Protein AF-A0A532AHA3-F1 (afdb_monomer_lite)

Structure (mmCIF, N/CA/C/O backbone):
data_AF-A0A532AHA3-F1
#
_entry.id   AF-A0A532AHA3-F1
#
loop_
_atom_site.group_PDB
_atom_site.id
_atom_site.type_symbol
_atom_site.label_atom_id
_atom_site.label_alt_id
_atom_site.label_comp_id
_atom_site.label_asym_id
_atom_site.label_entity_id
_atom_site.label_seq_id
_atom_site.pdbx_PDB_ins_code
_atom_site.Cartn_x
_atom_site.Cartn_y
_atom_site.Cartn_z
_atom_site.occupancy
_atom_site.B_iso_or_equiv
_atom_site.auth_seq_id
_atom_site.auth_comp_id
_atom_site.auth_asym_id
_atom_site.auth_atom_id
_atom_site.pdbx_PDB_model_num
ATOM 1 N N . THR A 1 1 ? -6.187 -13.599 -16.514 1.00 72.44 1 THR A N 1
ATOM 2 C CA . THR A 1 1 ? -5.676 -13.311 -15.157 1.00 72.44 1 THR A CA 1
ATOM 3 C C . THR A 1 1 ? -4.454 -14.171 -14.923 1.00 72.44 1 THR A C 1
ATOM 5 O O . THR A 1 1 ? -4.433 -15.295 -15.408 1.00 72.44 1 THR A O 1
ATOM 8 N N . ILE A 1 2 ? -3.417 -13.633 -14.281 1.00 82.25 2 ILE A N 1
ATOM 9 C CA . ILE A 1 2 ? -2.172 -14.357 -13.981 1.00 82.25 2 ILE A CA 1
ATOM 10 C C . ILE A 1 2 ? -2.056 -14.431 -12.459 1.00 82.25 2 ILE A C 1
ATOM 12 O O . ILE A 1 2 ? -2.262 -13.422 -11.787 1.00 82.25 2 ILE A O 1
ATOM 16 N N . PHE A 1 3 ? -1.776 -15.620 -11.934 1.00 90.50 3 PHE A N 1
ATOM 17 C CA . PHE A 1 3 ? -1.429 -15.806 -10.529 1.00 90.50 3 PHE A CA 1
ATOM 18 C C . PHE A 1 3 ? 0.027 -15.382 -10.314 1.00 90.50 3 PHE A C 1
ATOM 20 O O . PHE A 1 3 ? 0.890 -15.768 -11.099 1.00 90.50 3 PHE A O 1
ATOM 27 N N . VAL A 1 4 ? 0.278 -14.577 -9.283 1.00 92.00 4 VAL A N 1
ATOM 28 C CA . VAL A 1 4 ? 1.615 -14.053 -8.968 1.00 92.00 4 VAL A CA 1
ATOM 29 C C . VAL A 1 4 ? 2.209 -14.790 -7.776 1.00 92.00 4 VAL A C 1
ATOM 31 O O . VAL A 1 4 ? 3.280 -15.372 -7.896 1.00 92.00 4 VAL A O 1
ATOM 34 N N . ASP A 1 5 ? 1.514 -14.765 -6.642 1.00 93.69 5 ASP A N 1
ATOM 35 C CA . ASP A 1 5 ? 1.939 -15.416 -5.408 1.00 93.69 5 ASP A CA 1
ATOM 36 C C . ASP A 1 5 ? 0.742 -15.554 -4.457 1.00 93.69 5 ASP A C 1
ATOM 38 O O . ASP A 1 5 ? -0.296 -14.908 -4.651 1.00 93.69 5 ASP A O 1
ATOM 42 N N . GLU A 1 6 ? 0.894 -16.381 -3.428 1.00 94.69 6 GLU A N 1
ATOM 43 C CA . GLU A 1 6 ? -0.033 -16.418 -2.301 1.00 94.69 6 GLU A CA 1
ATOM 44 C C . GLU A 1 6 ? 0.170 -15.178 -1.415 1.00 94.69 6 GLU A C 1
ATOM 46 O O . GLU A 1 6 ? 1.276 -14.645 -1.276 1.00 94.69 6 GLU A O 1
ATOM 51 N N . VAL A 1 7 ? -0.916 -14.704 -0.806 1.00 96.00 7 VAL A N 1
ATOM 52 C CA . VAL A 1 7 ? -0.857 -13.660 0.225 1.00 96.00 7 VAL A CA 1
ATOM 53 C C . VAL A 1 7 ? -0.055 -14.158 1.428 1.00 96.00 7 VAL A C 1
ATOM 55 O O . VAL A 1 7 ? 0.045 -15.364 1.657 1.00 96.00 7 VAL A O 1
ATOM 58 N N . LYS A 1 8 ? 0.497 -13.256 2.249 1.00 96.06 8 LYS A N 1
ATOM 59 C CA . LYS A 1 8 ? 1.373 -13.664 3.375 1.00 96.06 8 LYS A CA 1
ATOM 60 C C . LYS A 1 8 ? 0.744 -14.718 4.289 1.00 96.06 8 LYS A C 1
ATOM 62 O O . LYS A 1 8 ? 1.446 -15.576 4.820 1.00 96.06 8 LYS A O 1
ATOM 67 N N . ASN A 1 9 ? -0.552 -14.575 4.543 1.00 95.00 9 ASN A N 1
ATOM 68 C CA . ASN A 1 9 ? -1.318 -15.460 5.400 1.00 95.00 9 ASN A CA 1
ATOM 69 C C . ASN A 1 9 ? -2.704 -15.662 4.789 1.00 95.00 9 ASN A C 1
ATOM 71 O O . ASN A 1 9 ? -3.574 -14.813 4.958 1.00 95.00 9 ASN A O 1
ATOM 75 N N . ALA A 1 10 ? -2.912 -16.793 4.118 1.00 94.50 10 ALA A N 1
ATOM 76 C CA . ALA A 1 10 ? -4.191 -17.128 3.496 1.00 94.50 10 ALA A CA 1
ATOM 77 C C . ALA A 1 10 ? -5.346 -17.355 4.485 1.00 94.50 10 ALA A C 1
ATOM 79 O O . ALA A 1 10 ? -6.498 -17.415 4.064 1.00 94.50 10 ALA A O 1
ATOM 80 N N . ALA A 1 11 ? -5.071 -17.457 5.790 1.00 96.81 11 ALA A N 1
ATOM 81 C CA . ALA A 1 11 ? -6.115 -17.489 6.812 1.00 96.81 11 ALA A CA 1
ATOM 82 C C . ALA A 1 11 ? -6.667 -16.093 7.155 1.00 96.81 11 ALA A C 1
ATOM 84 O O . ALA A 1 11 ? -7.612 -16.006 7.937 1.00 96.81 11 ALA A O 1
ATOM 85 N N . LYS A 1 12 ? -6.074 -15.020 6.612 1.00 95.94 12 LYS A N 1
ATOM 86 C CA . LYS A 1 12 ? -6.498 -13.634 6.827 1.00 95.94 12 LYS A CA 1
ATOM 87 C C . LYS A 1 12 ? -6.885 -12.964 5.520 1.00 95.94 12 LYS A C 1
ATOM 89 O O . LYS A 1 12 ? -6.317 -13.227 4.461 1.00 95.94 12 LYS A O 1
ATOM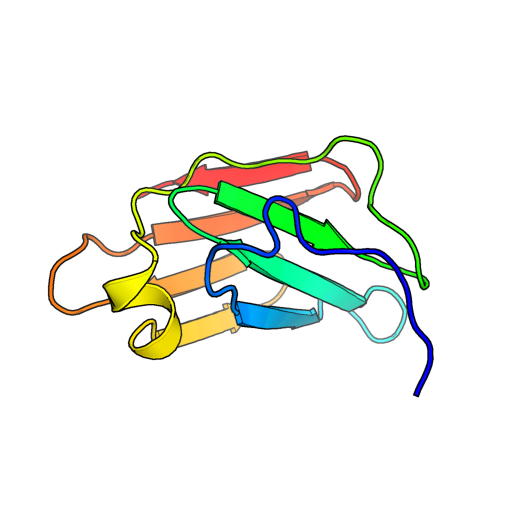 94 N N . THR A 1 13 ? -7.829 -12.046 5.626 1.00 96.44 13 THR A N 1
ATOM 95 C CA . THR A 1 13 ? -8.264 -11.201 4.523 1.00 96.44 13 THR A CA 1
ATOM 96 C C . THR A 1 13 ? -7.188 -10.168 4.198 1.00 96.44 13 THR A C 1
ATOM 98 O O . THR A 1 13 ? -6.582 -9.565 5.086 1.00 96.44 13 THR A O 1
ATOM 101 N N . THR A 1 14 ? -6.953 -9.946 2.909 1.00 97.44 14 THR A N 1
ATOM 102 C CA . THR A 1 14 ? -6.043 -8.915 2.404 1.00 97.44 14 THR A CA 1
ATOM 103 C C . THR A 1 14 ? -6.720 -8.109 1.302 1.00 97.44 14 THR A C 1
ATOM 105 O O . THR A 1 14 ? -7.692 -8.550 0.680 1.00 97.44 14 THR A O 1
ATOM 108 N N . ARG A 1 15 ? -6.215 -6.901 1.057 1.00 97.88 15 ARG A N 1
ATOM 109 C CA . ARG A 1 15 ? -6.715 -5.987 0.032 1.00 97.88 15 ARG A CA 1
ATOM 110 C C . ARG A 1 15 ? -5.584 -5.585 -0.906 1.00 97.88 15 ARG A C 1
ATOM 112 O O . ARG A 1 15 ? -4.595 -4.998 -0.483 1.00 97.88 15 ARG A O 1
ATOM 119 N N . GLY A 1 16 ? -5.756 -5.862 -2.195 1.00 97.19 16 GLY A N 1
ATOM 120 C CA . GLY A 1 16 ? -4.885 -5.335 -3.245 1.00 97.19 16 GLY A CA 1
ATOM 121 C C . GLY A 1 16 ? -5.248 -3.889 -3.588 1.00 97.19 16 GLY A C 1
ATOM 122 O O . GLY A 1 16 ? -6.408 -3.608 -3.895 1.00 97.19 16 GLY A O 1
ATOM 123 N N . ILE A 1 17 ? -4.274 -2.980 -3.560 1.00 98.00 17 ILE A N 1
ATOM 124 C CA . ILE A 1 17 ? -4.436 -1.563 -3.914 1.00 98.00 17 ILE A CA 1
ATOM 125 C C . ILE A 1 17 ? -3.421 -1.194 -5.009 1.00 98.00 17 ILE A C 1
ATOM 127 O O . ILE A 1 17 ? -2.227 -1.439 -4.833 1.00 98.00 17 ILE A O 1
ATOM 131 N N . PRO A 1 18 ? -3.844 -0.622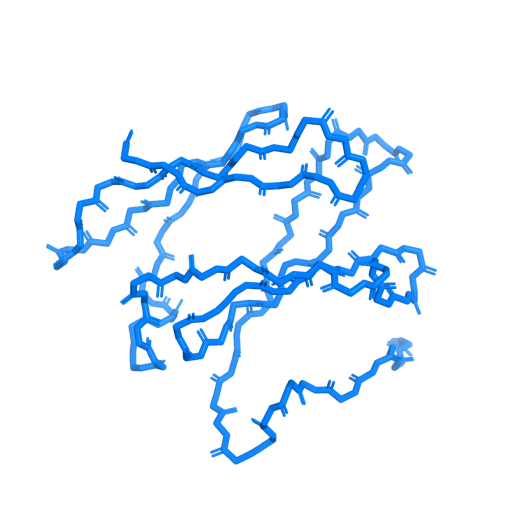 -6.152 1.00 97.69 18 PRO A N 1
ATOM 132 C CA . PRO A 1 18 ? -2.912 -0.216 -7.196 1.00 97.69 18 PRO A CA 1
ATOM 133 C C . PRO A 1 18 ? -2.129 1.037 -6.789 1.00 97.69 18 PRO A C 1
ATOM 135 O O . PRO A 1 18 ? -2.686 1.969 -6.216 1.00 97.69 18 PRO A O 1
ATOM 138 N N . PHE A 1 19 ? -0.854 1.085 -7.167 1.00 98.19 19 PHE A N 1
ATOM 139 C CA . PHE A 1 19 ? -0.016 2.278 -7.094 1.00 98.19 19 PHE A CA 1
ATOM 140 C C . PHE A 1 19 ? 0.666 2.481 -8.448 1.00 98.19 19 PHE A C 1
ATOM 142 O O . PHE A 1 19 ? 1.492 1.667 -8.869 1.00 98.19 19 PHE A O 1
ATOM 149 N N . ILE A 1 20 ? 0.310 3.550 -9.157 1.00 97.06 20 ILE A N 1
ATOM 150 C CA . ILE A 1 20 ? 0.745 3.797 -10.537 1.00 97.06 20 ILE A CA 1
ATOM 151 C C . ILE A 1 20 ? 1.683 4.997 -10.561 1.00 97.06 20 ILE A C 1
ATOM 153 O O . ILE A 1 20 ? 1.236 6.140 -10.566 1.00 97.06 20 ILE A O 1
ATOM 157 N N . PHE A 1 21 ? 2.990 4.750 -10.576 1.00 94.31 21 PHE A N 1
ATOM 158 C CA . PHE A 1 21 ? 3.976 5.830 -10.645 1.00 94.31 21 PHE A CA 1
ATOM 159 C C . PHE A 1 21 ? 4.094 6.409 -12.062 1.00 94.31 21 PHE A C 1
ATOM 161 O O . PHE A 1 21 ? 4.209 7.619 -12.228 1.00 94.31 21 PHE A O 1
ATOM 168 N N . SER A 1 22 ? 4.065 5.544 -13.083 1.00 94.00 22 SER A N 1
ATOM 169 C CA . SER A 1 22 ? 4.064 5.919 -14.504 1.00 94.00 22 SER A CA 1
ATOM 170 C C . SER A 1 22 ? 3.418 4.823 -15.364 1.00 94.00 22 SER A C 1
ATOM 172 O O . SER A 1 22 ? 3.009 3.783 -14.843 1.00 94.00 22 SER A O 1
ATOM 174 N N . SER A 1 23 ? 3.362 5.022 -16.686 1.00 92.06 23 SER A N 1
ATOM 175 C CA . SER A 1 23 ? 2.921 4.002 -17.653 1.00 92.06 23 SER A CA 1
ATOM 176 C C . SER A 1 23 ? 3.792 2.738 -17.659 1.00 92.06 23 SER A C 1
ATOM 178 O O . SER A 1 23 ? 3.314 1.666 -18.021 1.00 92.06 23 SER A O 1
ATOM 180 N N . GLU A 1 24 ? 5.052 2.841 -17.240 1.00 93.56 24 GLU A N 1
ATOM 181 C CA . GLU A 1 24 ? 6.035 1.750 -17.219 1.00 93.56 24 GLU A CA 1
ATOM 182 C C . GLU A 1 24 ? 6.210 1.144 -15.820 1.00 93.56 24 GLU A C 1
ATOM 184 O O . GLU A 1 24 ? 6.693 0.017 -15.674 1.00 93.56 24 GLU A O 1
ATOM 189 N N . GLN A 1 25 ? 5.862 1.900 -14.776 1.00 94.81 25 GLN A N 1
ATOM 190 C CA . GLN A 1 25 ? 6.053 1.514 -13.382 1.00 94.81 25 GLN A CA 1
ATOM 191 C C . GLN A 1 25 ? 4.722 1.532 -12.631 1.00 94.81 25 GLN A C 1
ATOM 193 O O . GLN A 1 25 ? 4.309 2.548 -12.067 1.00 94.81 25 GLN A O 1
ATOM 198 N N . ALA A 1 26 ? 4.095 0.360 -12.584 1.00 96.44 26 ALA A N 1
ATOM 199 C CA . ALA A 1 26 ? 2.867 0.091 -11.854 1.00 96.44 26 ALA A CA 1
ATOM 200 C C . ALA A 1 26 ? 3.094 -1.019 -10.823 1.00 96.44 26 ALA A C 1
ATOM 202 O O . ALA A 1 26 ? 3.790 -2.002 -11.090 1.00 96.44 26 ALA A O 1
ATOM 203 N N . TYR A 1 27 ? 2.484 -0.854 -9.655 1.00 97.69 27 TYR A N 1
ATOM 204 C CA . TYR A 1 27 ? 2.623 -1.746 -8.514 1.00 97.69 27 TYR A CA 1
ATOM 205 C C . TYR A 1 27 ? 1.245 -2.170 -8.011 1.00 97.69 27 TYR A C 1
ATOM 207 O O . TYR A 1 27 ? 0.273 -1.416 -8.092 1.00 97.69 27 TYR A O 1
ATOM 215 N N . CYS A 1 28 ? 1.179 -3.374 -7.455 1.00 97.31 28 CYS A N 1
ATOM 216 C CA . CYS A 1 28 ? 0.081 -3.824 -6.615 1.00 97.31 28 CYS A CA 1
ATOM 217 C C . CYS A 1 28 ? 0.586 -3.873 -5.171 1.00 97.31 28 CYS A C 1
ATOM 219 O O . CYS A 1 28 ? 1.582 -4.539 -4.877 1.00 97.31 28 CYS A O 1
ATOM 221 N N . LEU A 1 29 ? -0.084 -3.142 -4.290 1.00 98.31 29 LEU A N 1
ATOM 222 C CA . LEU A 1 29 ? 0.167 -3.136 -2.860 1.00 98.31 29 LEU A CA 1
ATOM 223 C C . LEU A 1 29 ? -0.774 -4.146 -2.205 1.00 98.31 29 LEU A C 1
ATOM 225 O O . LEU A 1 29 ? -1.990 -3.988 -2.262 1.00 98.31 29 LEU A O 1
ATOM 229 N N . GLU A 1 30 ? -0.223 -5.180 -1.587 1.00 98.25 30 GLU A N 1
ATOM 230 C CA . GLU A 1 30 ? -0.974 -6.097 -0.732 1.00 98.25 30 GLU A CA 1
ATOM 231 C C . GLU A 1 30 ? -1.034 -5.488 0.666 1.00 98.25 30 GLU A C 1
ATOM 233 O O . GLU A 1 30 ? -0.049 -5.524 1.401 1.00 98.25 30 GLU A O 1
ATOM 238 N N . PHE A 1 31 ? -2.183 -4.928 1.027 1.00 98.56 31 PHE A N 1
ATOM 239 C CA . PHE A 1 31 ? -2.490 -4.555 2.400 1.00 98.56 31 PHE A CA 1
ATOM 240 C C . PHE A 1 31 ? -3.015 -5.789 3.125 1.00 98.56 31 PHE A C 1
ATOM 242 O O . PHE A 1 31 ? -4.017 -6.373 2.712 1.00 98.56 31 PHE A O 1
ATOM 249 N N . GLY A 1 32 ? -2.346 -6.186 4.198 1.00 98.06 32 GLY A N 1
ATOM 250 C CA . GLY A 1 32 ? -2.808 -7.237 5.095 1.00 98.06 32 GLY A CA 1
ATOM 251 C C . GLY A 1 32 ? -2.799 -6.765 6.540 1.00 98.06 32 GLY A C 1
ATOM 252 O O . GLY A 1 32 ? -2.554 -5.594 6.819 1.00 98.06 32 GLY A O 1
ATOM 253 N N . ASP A 1 33 ? -3.064 -7.683 7.465 1.00 98.12 33 ASP A N 1
ATOM 254 C CA . ASP A 1 33 ? -3.117 -7.370 8.894 1.00 98.12 33 ASP A CA 1
ATOM 255 C C . ASP A 1 33 ? -1.773 -6.833 9.416 1.00 98.12 33 ASP A C 1
ATOM 257 O O . ASP A 1 33 ? -0.834 -7.597 9.650 1.00 98.12 33 ASP A O 1
ATOM 261 N N . GLN A 1 34 ? -1.702 -5.512 9.584 1.00 97.81 34 GLN A N 1
ATOM 262 C CA . GLN A 1 34 ? -0.557 -4.734 10.061 1.00 97.81 34 GLN A CA 1
ATOM 263 C C . GLN A 1 34 ? 0.689 -4.759 9.156 1.00 97.81 34 GLN A C 1
ATOM 265 O O . GLN A 1 34 ? 1.807 -4.482 9.603 1.00 97.81 34 GLN A O 1
ATOM 270 N N . TYR A 1 35 ? 0.527 -5.050 7.861 1.00 98.50 35 TYR A N 1
ATOM 271 C CA . TYR A 1 35 ? 1.628 -4.978 6.897 1.00 98.50 35 TYR A CA 1
ATOM 272 C C . TYR A 1 35 ? 1.178 -4.552 5.497 1.00 98.50 35 TYR A C 1
ATOM 274 O O . TYR A 1 35 ? 0.020 -4.711 5.112 1.00 98.50 35 TYR A O 1
ATOM 282 N N . ILE A 1 36 ? 2.136 -4.064 4.709 1.00 98.62 36 ILE A N 1
ATOM 283 C CA . ILE A 1 36 ? 1.995 -3.826 3.272 1.00 98.62 36 ILE A CA 1
ATOM 284 C C . ILE A 1 36 ? 3.133 -4.541 2.544 1.00 98.62 36 ILE A C 1
ATOM 286 O O . ILE A 1 36 ? 4.300 -4.380 2.904 1.00 98.62 36 ILE A O 1
ATOM 290 N N . ARG A 1 37 ? 2.820 -5.318 1.506 1.00 98.50 37 ARG A N 1
ATOM 291 C CA . ARG A 1 37 ? 3.800 -5.904 0.575 1.00 98.50 37 ARG A CA 1
ATOM 292 C C . ARG A 1 37 ? 3.636 -5.313 -0.813 1.00 98.50 37 ARG A C 1
ATOM 294 O O . ARG A 1 37 ? 2.568 -4.832 -1.175 1.00 98.50 37 ARG A O 1
ATOM 301 N N . VAL A 1 38 ? 4.710 -5.351 -1.595 1.00 98.38 38 VAL A N 1
ATOM 302 C CA . VAL A 1 38 ? 4.765 -4.705 -2.908 1.00 98.38 38 VAL A CA 1
ATOM 303 C C . VAL A 1 38 ? 5.018 -5.741 -3.992 1.00 98.38 38 VAL A C 1
ATOM 305 O O . VAL A 1 38 ? 5.948 -6.544 -3.897 1.00 98.38 38 VAL A O 1
ATOM 308 N N . TYR A 1 39 ? 4.209 -5.683 -5.044 1.00 97.94 39 TYR A N 1
ATOM 309 C CA . TYR A 1 39 ? 4.309 -6.524 -6.229 1.00 97.94 39 TYR A CA 1
ATOM 310 C C . TYR A 1 39 ? 4.404 -5.653 -7.476 1.00 97.94 39 TYR A C 1
ATOM 312 O O . TYR A 1 39 ? 3.723 -4.635 -7.590 1.00 97.94 39 TYR A O 1
ATOM 320 N N . ALA A 1 40 ? 5.233 -6.063 -8.427 1.00 96.62 40 ALA A N 1
ATOM 321 C CA . ALA A 1 40 ? 5.366 -5.430 -9.732 1.00 96.62 40 ALA A CA 1
ATOM 322 C C . ALA A 1 40 ? 5.838 -6.470 -10.747 1.00 96.62 40 ALA A C 1
ATOM 324 O O . ALA A 1 40 ? 6.465 -7.461 -10.381 1.00 96.62 40 ALA A O 1
ATOM 325 N N . TYR A 1 41 ? 5.536 -6.255 -12.027 1.00 94.56 41 TYR A N 1
ATOM 326 C CA . TYR A 1 41 ? 6.016 -7.118 -13.116 1.00 94.56 41 TYR A CA 1
ATOM 327 C C . TYR A 1 41 ? 5.721 -8.619 -12.918 1.00 94.56 41 TYR A C 1
ATOM 329 O O . TYR A 1 41 ? 6.492 -9.474 -13.342 1.00 94.56 41 TYR A O 1
ATOM 337 N N . GLY A 1 42 ? 4.598 -8.943 -12.268 1.00 93.44 42 GLY A N 1
ATOM 338 C CA . GLY A 1 42 ? 4.180 -10.326 -12.028 1.00 93.44 42 GLY A CA 1
ATOM 339 C C . GLY A 1 42 ? 4.962 -11.060 -10.935 1.00 93.44 42 GLY A C 1
ATOM 340 O O . GLY A 1 42 ? 4.896 -12.282 -10.893 1.00 93.44 42 GLY A O 1
ATOM 341 N N . ALA A 1 43 ? 5.687 -10.348 -10.065 1.00 95.75 43 ALA A N 1
ATOM 342 C CA . ALA A 1 43 ? 6.427 -10.930 -8.947 1.00 95.75 43 ALA A CA 1
ATOM 343 C C . ALA A 1 43 ? 6.430 -10.011 -7.714 1.00 95.75 43 ALA A C 1
ATOM 345 O O . ALA A 1 43 ? 6.120 -8.818 -7.793 1.00 95.75 43 ALA A O 1
ATOM 346 N N . ARG A 1 44 ? 6.805 -10.566 -6.556 1.00 96.75 44 ARG A N 1
ATOM 347 C CA . ARG A 1 44 ? 7.058 -9.785 -5.340 1.00 96.75 44 ARG A CA 1
ATOM 348 C C . ARG A 1 44 ? 8.322 -8.941 -5.514 1.00 96.75 44 ARG A C 1
ATOM 350 O O . ARG A 1 44 ? 9.344 -9.427 -5.999 1.00 96.75 44 ARG A O 1
ATOM 357 N N . VAL A 1 45 ? 8.271 -7.679 -5.095 1.00 97.62 45 VAL A N 1
ATOM 358 C CA . VAL A 1 45 ? 9.424 -6.775 -5.142 1.00 97.62 45 VAL A CA 1
ATOM 359 C C . VAL A 1 45 ? 10.369 -7.109 -3.990 1.00 97.62 45 VAL A C 1
ATOM 361 O O . VAL A 1 45 ? 10.234 -6.607 -2.873 1.00 97.62 45 VAL A O 1
ATOM 364 N N . GLY A 1 46 ? 11.318 -8.007 -4.261 1.00 95.75 46 GLY A N 1
ATOM 365 C CA . GLY A 1 46 ? 12.292 -8.484 -3.281 1.00 95.75 46 GLY A CA 1
ATOM 366 C C . GLY A 1 46 ? 11.621 -8.975 -1.996 1.00 95.75 46 GLY A C 1
ATOM 367 O O . GLY A 1 46 ? 10.680 -9.768 -2.021 1.00 95.75 46 GLY A O 1
ATOM 368 N N . THR A 1 47 ? 12.096 -8.475 -0.858 1.00 96.38 47 THR A N 1
ATOM 369 C CA . THR A 1 47 ? 11.529 -8.762 0.466 1.00 96.38 47 THR A CA 1
ATOM 370 C C . THR A 1 47 ? 10.785 -7.568 1.057 1.00 96.38 47 THR A C 1
ATOM 372 O O . THR A 1 47 ? 10.602 -7.529 2.272 1.00 96.38 47 THR A O 1
ATOM 375 N N . VAL A 1 48 ? 10.376 -6.594 0.231 1.00 98.12 48 VAL A N 1
ATOM 376 C CA . VAL A 1 48 ? 9.723 -5.370 0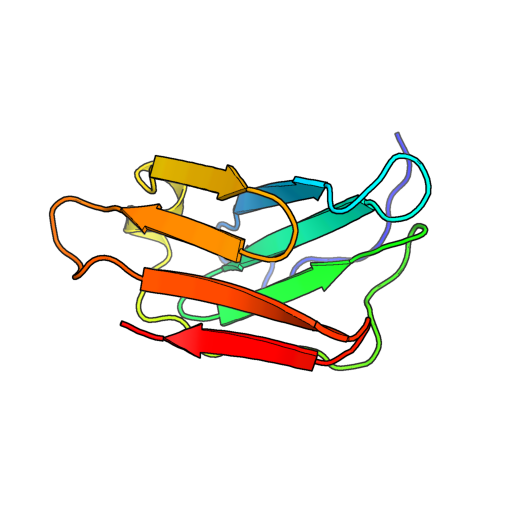.712 1.00 98.12 48 VAL A CA 1
ATOM 377 C C . VAL A 1 48 ? 8.482 -5.732 1.526 1.00 98.12 48 VAL A C 1
ATOM 379 O O . VAL A 1 48 ? 7.602 -6.480 1.082 1.00 98.12 48 VAL A O 1
ATOM 382 N N . GLU A 1 49 ? 8.461 -5.220 2.749 1.00 98.25 49 GLU A N 1
ATOM 383 C CA . GLU A 1 49 ? 7.366 -5.336 3.697 1.00 98.25 49 GLU A CA 1
ATOM 384 C C . GLU A 1 49 ? 7.407 -4.097 4.594 1.00 98.25 49 GLU A C 1
ATOM 386 O O . GLU A 1 49 ? 8.424 -3.823 5.231 1.00 98.25 49 GLU A O 1
ATOM 391 N N . ILE A 1 50 ? 6.325 -3.325 4.591 1.00 98.44 50 ILE A N 1
ATOM 392 C CA . ILE A 1 50 ? 6.184 -2.115 5.398 1.00 98.44 50 ILE A CA 1
ATOM 393 C C . ILE A 1 50 ? 5.242 -2.434 6.555 1.00 98.44 50 ILE A C 1
ATOM 395 O O . ILE A 1 50 ? 4.169 -2.994 6.333 1.00 98.44 50 ILE A O 1
ATOM 399 N N . ALA A 1 51 ? 5.631 -2.085 7.780 1.00 98.31 51 ALA A N 1
ATOM 400 C CA . ALA A 1 51 ? 4.734 -2.173 8.927 1.00 98.31 51 ALA A CA 1
ATOM 401 C C . ALA A 1 51 ? 3.602 -1.148 8.777 1.00 98.31 51 ALA A C 1
ATOM 403 O O . ALA A 1 51 ? 3.842 0.005 8.420 1.00 98.31 51 ALA A O 1
ATOM 404 N N . SER A 1 52 ? 2.372 -1.568 9.053 1.00 97.50 5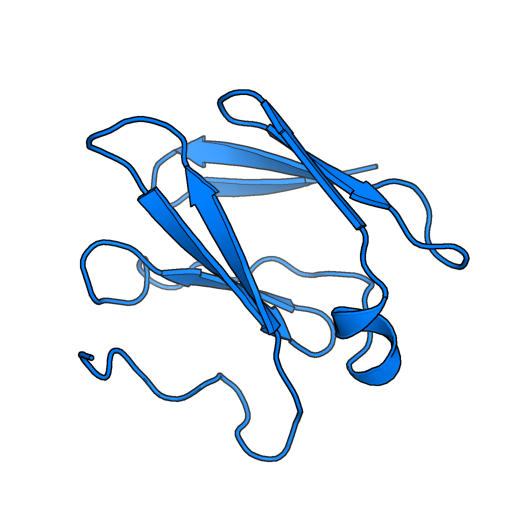2 SER A N 1
ATOM 405 C CA . SER A 1 52 ? 1.181 -0.731 8.930 1.00 97.50 52 SER A CA 1
ATOM 406 C C . SER A 1 52 ? 0.357 -0.791 10.216 1.00 97.50 52 SER A C 1
ATOM 408 O O . SER A 1 52 ? 0.347 -1.833 10.867 1.00 97.50 52 SER A O 1
ATOM 410 N N . PRO A 1 53 ? -0.340 0.289 10.612 1.00 97.75 53 PRO A N 1
ATOM 411 C CA . PRO A 1 53 ? -1.233 0.243 11.767 1.00 97.75 53 PRO A CA 1
ATOM 412 C C . PRO A 1 53 ? -2.572 -0.452 11.472 1.00 97.75 53 PRO A C 1
ATOM 414 O O . PRO A 1 53 ? -3.318 -0.720 12.408 1.00 97.75 53 PRO A O 1
ATOM 417 N N . TYR A 1 54 ? -2.907 -0.703 10.202 1.00 98.00 54 TYR A N 1
ATOM 418 C CA . TYR A 1 54 ? -4.241 -1.159 9.810 1.00 98.00 54 TYR A CA 1
ATOM 419 C C . TYR A 1 54 ? -4.435 -2.642 10.108 1.00 98.00 54 TYR A C 1
ATOM 421 O O . TYR A 1 54 ? -3.668 -3.483 9.636 1.00 98.00 54 TYR A O 1
ATOM 429 N N . VAL A 1 55 ? -5.482 -2.965 10.862 1.00 98.12 55 VAL A N 1
ATOM 430 C CA . VAL A 1 55 ? -5.869 -4.355 11.110 1.00 98.12 55 VAL A CA 1
ATOM 431 C C . VAL A 1 55 ? -6.714 -4.915 9.968 1.00 98.12 55 VAL A C 1
ATOM 433 O O . VAL A 1 55 ? -7.329 -4.164 9.210 1.00 98.12 55 VAL A O 1
ATOM 436 N N . GLU A 1 56 ? -6.787 -6.244 9.879 1.00 97.75 56 GLU A N 1
ATOM 437 C CA . GLU A 1 56 ? -7.584 -6.971 8.876 1.00 97.75 56 GLU A CA 1
ATOM 438 C C . GLU A 1 56 ? -9.010 -6.422 8.698 1.00 97.75 56 GLU A C 1
ATOM 440 O O . GLU A 1 56 ? -9.478 -6.268 7.569 1.00 97.75 56 GLU A O 1
ATOM 445 N N . ALA A 1 57 ? -9.687 -6.115 9.808 1.00 97.94 57 ALA A N 1
ATOM 446 C CA . ALA A 1 57 ? -11.083 -5.683 9.811 1.00 97.94 57 ALA A CA 1
ATOM 447 C C . ALA A 1 57 ? -11.308 -4.343 9.091 1.00 97.94 57 ALA A C 1
ATOM 449 O O . ALA A 1 57 ? -12.388 -4.124 8.551 1.00 97.94 57 ALA A O 1
ATOM 450 N N . ASP A 1 58 ? -10.283 -3.490 9.031 1.00 98.12 58 ASP A N 1
ATOM 451 C CA . ASP A 1 58 ? -10.412 -2.109 8.556 1.00 98.12 58 ASP A CA 1
ATOM 452 C C . ASP A 1 58 ? -9.886 -1.930 7.123 1.00 98.12 58 ASP A C 1
ATOM 454 O O . ASP A 1 58 ? -10.036 -0.867 6.518 1.00 98.12 58 ASP A O 1
ATOM 458 N N . LEU A 1 59 ? -9.266 -2.966 6.540 1.00 97.88 59 LEU A N 1
ATOM 459 C CA . LEU A 1 59 ? -8.562 -2.857 5.258 1.00 97.88 59 LEU A CA 1
ATOM 460 C C . LEU A 1 59 ? -9.462 -2.371 4.120 1.00 97.88 59 LEU A C 1
ATOM 462 O O . LEU A 1 59 ? -8.997 -1.635 3.248 1.00 97.88 59 LEU A O 1
ATOM 466 N N . PHE A 1 60 ? -10.734 -2.772 4.102 1.00 98.06 60 PHE A N 1
ATOM 467 C CA . PHE A 1 60 ? -11.688 -2.403 3.048 1.00 98.06 60 PHE A CA 1
ATOM 468 C C . PHE A 1 60 ? -12.307 -1.017 3.237 1.00 98.06 60 PHE A C 1
ATOM 470 O O . PHE A 1 60 ? -12.760 -0.436 2.251 1.00 98.06 60 PHE A O 1
ATOM 477 N N . ASP A 1 61 ? -12.214 -0.458 4.443 1.00 98.06 61 ASP A N 1
ATOM 478 C CA . ASP A 1 61 ? -12.692 0.886 4.768 1.00 98.06 61 ASP A CA 1
ATOM 479 C C . ASP A 1 61 ? -11.623 1.965 4.530 1.00 98.06 61 ASP A C 1
ATOM 481 O O . ASP A 1 61 ? -11.920 3.160 4.570 1.00 98.06 61 ASP A O 1
ATOM 485 N N . LEU A 1 62 ? -10.378 1.569 4.231 1.00 98.25 62 LEU A N 1
ATOM 486 C CA . LEU A 1 62 ? -9.326 2.506 3.841 1.00 98.25 62 LEU A CA 1
ATOM 487 C C . LEU A 1 62 ? -9.717 3.253 2.559 1.00 98.25 62 LEU A C 1
ATOM 489 O O . LEU A 1 62 ? -9.957 2.645 1.505 1.00 98.25 62 LEU A O 1
ATOM 493 N N . ALA A 1 63 ? -9.714 4.578 2.638 1.00 98.44 63 ALA A N 1
ATOM 494 C CA . ALA A 1 63 ? -9.760 5.461 1.486 1.00 98.44 63 ALA A CA 1
ATOM 495 C C . ALA A 1 63 ? -8.337 5.906 1.139 1.00 98.44 63 ALA A C 1
ATOM 497 O O . ALA A 1 63 ? -7.474 6.012 2.008 1.00 98.44 63 ALA A O 1
ATOM 498 N N . TYR A 1 64 ? -8.077 6.156 -0.141 1.00 98.38 64 TYR A N 1
ATOM 499 C CA . TYR A 1 64 ? -6.762 6.598 -0.579 1.00 98.38 64 TYR A CA 1
ATOM 500 C C . TYR A 1 64 ? -6.840 7.518 -1.790 1.00 98.38 64 TYR A C 1
ATOM 502 O O . TYR A 1 64 ? -7.746 7.423 -2.620 1.00 98.38 64 TYR A O 1
ATOM 510 N N . VAL A 1 65 ? -5.846 8.391 -1.899 1.00 98.31 65 VAL A N 1
ATOM 511 C CA . VAL A 1 65 ? -5.553 9.164 -3.104 1.00 98.31 65 VAL A CA 1
ATOM 512 C C . VAL A 1 65 ? -4.056 9.103 -3.355 1.00 98.31 65 VAL A C 1
ATOM 514 O O . VAL A 1 65 ? -3.258 9.134 -2.421 1.00 98.31 65 VAL A O 1
ATOM 517 N N . GLN A 1 66 ? -3.669 8.988 -4.618 1.00 97.94 66 GLN A N 1
ATOM 518 C CA . GLN A 1 66 ? -2.273 8.907 -5.023 1.00 97.94 66 GLN A CA 1
ATOM 519 C C . GLN A 1 66 ? -1.922 10.100 -5.913 1.00 97.94 66 GLN A C 1
ATOM 521 O O . GLN A 1 66 ? -2.715 10.494 -6.769 1.00 97.94 66 GLN A O 1
ATOM 526 N N . SER A 1 67 ? -0.718 10.638 -5.735 1.00 96.88 67 SER A N 1
ATOM 527 C CA . SER A 1 67 ? -0.087 11.587 -6.648 1.00 96.88 67 SER A CA 1
ATOM 528 C C . SER A 1 67 ? 1.389 11.236 -6.782 1.00 96.88 67 SER A C 1
ATOM 530 O O . SER A 1 67 ? 2.106 11.197 -5.786 1.00 96.88 67 SER A O 1
ATOM 532 N N . ALA A 1 68 ? 1.838 10.976 -8.012 1.00 95.00 68 ALA A N 1
ATOM 533 C CA . ALA A 1 68 ? 3.216 10.598 -8.319 1.00 95.00 68 ALA A CA 1
ATOM 534 C C . ALA A 1 68 ? 3.735 9.456 -7.416 1.00 95.00 68 ALA A C 1
ATOM 536 O O . ALA A 1 68 ? 3.221 8.337 -7.475 1.00 95.00 68 ALA A O 1
ATOM 537 N N . ASP A 1 69 ? 4.754 9.728 -6.604 1.00 96.94 69 ASP A N 1
ATOM 538 C CA . ASP A 1 69 ? 5.423 8.806 -5.690 1.00 96.94 69 ASP A CA 1
ATOM 539 C C . ASP A 1 69 ? 4.800 8.731 -4.287 1.00 96.94 69 ASP A C 1
ATOM 541 O O . ASP A 1 69 ? 5.297 7.968 -3.457 1.00 96.94 69 ASP A O 1
ATOM 545 N N . GLN A 1 70 ? 3.701 9.443 -4.027 1.00 97.94 70 GLN A N 1
ATOM 546 C CA . GLN A 1 70 ? 3.036 9.468 -2.724 1.00 97.94 70 GLN A CA 1
ATOM 547 C C . GLN A 1 70 ? 1.582 8.994 -2.795 1.00 97.94 70 GLN A C 1
ATOM 549 O O . GLN A 1 70 ? 0.843 9.289 -3.737 1.00 97.94 70 GLN A O 1
ATOM 554 N N . MET A 1 71 ? 1.153 8.273 -1.762 1.00 98.62 71 MET A N 1
ATOM 555 C CA . MET A 1 71 ? -0.231 7.864 -1.543 1.00 98.62 71 MET A CA 1
ATOM 556 C C . MET A 1 71 ? -0.665 8.244 -0.131 1.00 98.62 71 MET A C 1
ATOM 558 O O . MET A 1 71 ? -0.100 7.763 0.847 1.00 98.62 71 MET A O 1
ATOM 562 N N . TRP A 1 72 ? -1.699 9.071 -0.032 1.00 98.56 72 TRP A N 1
ATOM 563 C CA . TRP A 1 72 ? -2.356 9.405 1.226 1.00 98.56 72 TRP A CA 1
ATOM 564 C C . TRP A 1 72 ? -3.445 8.383 1.497 1.00 98.56 72 TRP A C 1
ATOM 566 O O . TRP A 1 72 ? -4.266 8.110 0.619 1.00 98.56 72 TRP A O 1
ATOM 576 N N . ILE A 1 73 ? -3.454 7.837 2.706 1.00 98.56 73 ILE A N 1
ATOM 577 C CA . ILE A 1 73 ? -4.374 6.792 3.143 1.00 98.56 73 ILE A CA 1
ATOM 578 C C . ILE A 1 73 ? -5.109 7.311 4.372 1.00 98.56 73 ILE A C 1
ATOM 580 O O . ILE A 1 73 ? -4.485 7.681 5.369 1.00 98.56 73 ILE A O 1
ATOM 584 N N . SER A 1 74 ? -6.434 7.346 4.296 1.00 98.25 74 SER A N 1
ATOM 585 C CA . SER A 1 74 ? -7.302 7.825 5.363 1.00 98.25 74 SER A CA 1
ATOM 586 C C . SER A 1 74 ? -8.273 6.745 5.824 1.00 98.25 74 SER A C 1
ATOM 588 O O . SER A 1 74 ? -8.714 5.880 5.065 1.00 98.25 74 SER A O 1
ATOM 590 N N . HIS A 1 75 ? -8.604 6.812 7.107 1.00 98.12 75 HIS A N 1
ATOM 591 C CA . HIS A 1 75 ? -9.605 5.986 7.762 1.00 98.12 75 HIS A CA 1
ATOM 592 C C . HIS A 1 75 ? -10.184 6.774 8.938 1.00 98.12 75 HIS A C 1
ATOM 594 O O . HIS A 1 75 ? -9.531 7.673 9.460 1.00 98.12 75 HIS A O 1
ATOM 600 N N . LYS A 1 76 ? -11.398 6.438 9.379 1.00 96.94 76 LYS A N 1
ATOM 601 C CA . LYS A 1 76 ? -12.063 7.145 10.486 1.00 96.94 76 LYS A CA 1
ATOM 602 C C . LYS A 1 76 ? -11.348 6.992 11.839 1.00 96.94 76 LYS A C 1
ATOM 604 O O . LYS A 1 76 ? -11.405 7.908 12.651 1.00 96.94 76 LYS A O 1
ATOM 609 N N . ASP A 1 77 ? -10.680 5.857 12.060 1.00 97.44 77 ASP A N 1
ATOM 610 C CA . ASP A 1 77 ? -10.074 5.497 13.355 1.00 97.44 77 ASP A CA 1
ATOM 611 C C . ASP A 1 77 ? -8.540 5.608 13.382 1.00 97.44 77 ASP A C 1
ATOM 613 O O . ASP A 1 77 ? -7.935 5.434 14.437 1.00 97.44 77 ASP A O 1
ATOM 617 N N . TYR A 1 78 ? -7.896 5.888 12.243 1.00 96.69 78 TYR A N 1
ATOM 618 C CA . TYR A 1 78 ? -6.439 6.017 12.157 1.00 96.69 78 TYR A CA 1
ATOM 619 C C . TYR A 1 78 ? -6.058 7.439 11.741 1.00 96.69 78 TYR A C 1
ATOM 621 O O . TYR A 1 78 ? -6.765 8.041 10.928 1.00 96.69 78 TYR A O 1
ATOM 629 N N . PRO A 1 79 ? -4.925 7.974 12.232 1.00 96.94 79 PRO A N 1
ATOM 630 C CA . PRO A 1 79 ? -4.324 9.163 11.644 1.00 96.94 79 PRO A CA 1
ATOM 631 C C . PRO A 1 79 ? -4.110 8.981 10.139 1.00 96.94 79 PRO A C 1
ATOM 633 O O . PRO A 1 79 ? -3.930 7.856 9.657 1.00 96.94 79 PRO A O 1
ATOM 636 N N . LEU A 1 80 ? -4.121 10.096 9.407 1.00 97.94 80 LEU A N 1
ATOM 637 C CA . LEU A 1 80 ? -3.709 10.105 8.008 1.00 97.94 80 LEU A CA 1
ATOM 638 C C . LEU A 1 80 ? -2.303 9.505 7.912 1.00 97.94 80 LEU A C 1
ATOM 640 O O . LEU A 1 80 ? -1.456 9.805 8.746 1.00 97.94 80 LEU A O 1
ATOM 644 N N . LYS A 1 81 ? -2.078 8.646 6.918 1.00 98.38 81 LYS A N 1
ATOM 645 C CA . LYS A 1 81 ? -0.746 8.127 6.617 1.00 98.38 81 LYS A CA 1
ATOM 646 C C . LYS A 1 81 ? -0.357 8.459 5.192 1.00 98.38 81 LYS A C 1
ATOM 648 O O . LYS A 1 81 ? -1.209 8.474 4.300 1.00 98.38 81 LYS A O 1
ATOM 653 N N . VAL A 1 82 ? 0.936 8.652 4.971 1.00 98.56 82 VAL A N 1
ATOM 654 C CA . VAL A 1 82 ? 1.519 8.869 3.649 1.00 98.56 82 VAL A CA 1
ATOM 655 C C . VAL A 1 82 ? 2.479 7.732 3.339 1.00 98.56 82 VAL A C 1
ATOM 657 O O . VAL A 1 82 ? 3.510 7.570 3.988 1.00 98.56 82 VAL A O 1
ATOM 660 N N . LEU A 1 83 ? 2.136 6.928 2.335 1.00 98.62 83 LEU A N 1
ATOM 661 C CA . LEU A 1 83 ? 3.024 5.926 1.763 1.00 98.62 83 LEU A CA 1
ATOM 662 C C . LEU A 1 83 ? 3.820 6.565 0.620 1.00 98.62 83 LEU A C 1
ATOM 664 O O . LEU A 1 83 ? 3.240 6.952 -0.394 1.00 98.62 83 LEU A O 1
ATOM 668 N N . THR A 1 84 ? 5.140 6.639 0.763 1.00 98.50 84 THR A N 1
ATOM 669 C CA . THR A 1 84 ? 6.050 7.232 -0.227 1.00 98.50 84 THR A CA 1
ATOM 670 C C . THR A 1 84 ? 6.960 6.168 -0.839 1.00 98.50 84 THR A C 1
ATOM 672 O O . THR A 1 84 ? 7.596 5.394 -0.118 1.00 98.50 84 THR A O 1
ATOM 675 N N . ARG A 1 85 ? 7.063 6.150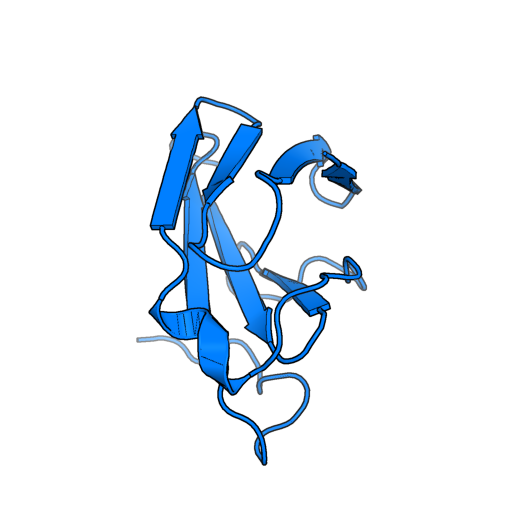 -2.173 1.00 98.12 85 ARG A N 1
ATOM 676 C CA . ARG A 1 85 ? 7.985 5.294 -2.936 1.00 98.12 85 ARG A CA 1
ATOM 677 C C . ARG A 1 85 ? 9.229 6.072 -3.367 1.00 98.12 85 ARG A C 1
ATOM 679 O O . ARG A 1 85 ? 9.239 6.689 -4.430 1.00 98.12 85 ARG A O 1
ATOM 686 N N . THR A 1 86 ? 10.330 5.930 -2.639 1.00 97.00 86 THR A N 1
ATOM 687 C CA . THR A 1 86 ? 11.601 6.590 -2.999 1.00 97.00 86 THR A CA 1
ATOM 688 C C . THR A 1 86 ? 12.438 5.791 -4.002 1.00 97.00 86 THR A C 1
ATOM 690 O O . THR A 1 86 ? 13.196 6.368 -4.779 1.00 97.00 86 THR A O 1
ATOM 693 N N . ALA A 1 87 ? 12.279 4.465 -4.046 1.00 97.00 87 ALA A N 1
ATOM 694 C CA . ALA A 1 87 ? 12.901 3.592 -5.043 1.00 97.00 87 ALA A CA 1
ATOM 695 C C . ALA A 1 87 ? 12.036 2.349 -5.289 1.00 97.00 87 ALA A C 1
ATOM 697 O O . ALA A 1 87 ? 11.088 2.091 -4.554 1.00 97.00 87 ALA A O 1
ATOM 698 N N . HIS A 1 88 ? 12.381 1.536 -6.295 1.00 96.81 88 HIS A N 1
ATOM 699 C CA . HIS A 1 88 ? 11.650 0.295 -6.592 1.00 96.81 88 HIS A CA 1
ATOM 700 C C . HIS A 1 88 ? 11.481 -0.588 -5.341 1.00 96.81 88 HIS A C 1
ATOM 702 O O . HIS A 1 88 ? 10.383 -1.056 -5.055 1.00 96.81 88 HIS A O 1
ATOM 708 N N . THR A 1 89 ? 12.548 -0.731 -4.550 1.00 97.69 89 THR A N 1
ATOM 709 C CA . THR A 1 89 ? 12.599 -1.550 -3.330 1.00 97.69 89 THR A CA 1
ATOM 710 C C . THR A 1 89 ? 12.525 -0.740 -2.031 1.00 97.69 89 THR A C 1
ATOM 712 O O . THR A 1 89 ? 12.765 -1.303 -0.965 1.00 97.69 89 THR A O 1
ATOM 715 N N . THR A 1 90 ? 12.244 0.566 -2.082 1.00 97.88 90 THR A N 1
ATOM 716 C CA . THR A 1 90 ? 12.270 1.436 -0.893 1.00 97.88 90 THR A CA 1
ATOM 717 C C . THR A 1 90 ? 10.969 2.209 -0.775 1.00 97.88 90 THR A C 1
ATOM 719 O O . THR 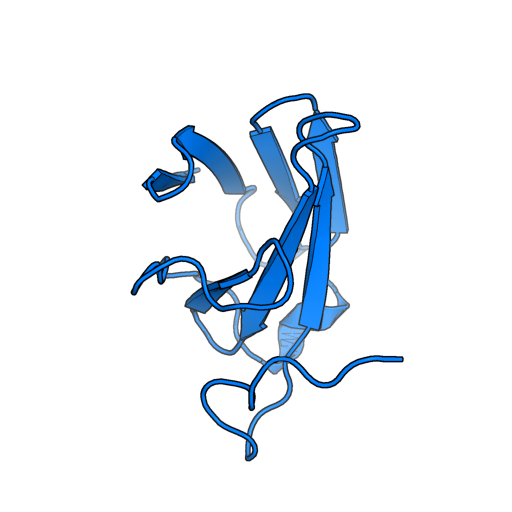A 1 90 ? 10.634 3.035 -1.625 1.00 97.88 90 THR A O 1
ATOM 722 N N . TRP A 1 91 ? 10.252 1.909 0.302 1.00 98.44 91 TRP A N 1
ATOM 723 C CA . TRP A 1 91 ? 8.916 2.400 0.597 1.00 98.44 91 TRP A CA 1
ATOM 724 C C . TRP A 1 91 ? 8.851 2.773 2.070 1.00 98.44 91 TRP A C 1
ATOM 726 O O . TRP A 1 91 ? 9.389 2.049 2.910 1.00 98.44 91 TRP A O 1
ATOM 736 N N . ILE A 1 92 ? 8.215 3.897 2.372 1.00 98.25 92 ILE A N 1
ATOM 737 C CA . ILE A 1 92 ? 8.145 4.450 3.724 1.00 98.25 92 ILE A CA 1
ATOM 738 C C . ILE A 1 92 ? 6.695 4.843 3.999 1.00 98.25 92 ILE A C 1
ATOM 740 O O . ILE A 1 92 ? 6.062 5.451 3.139 1.00 98.25 92 ILE A O 1
ATOM 744 N N . LEU A 1 93 ? 6.173 4.469 5.169 1.00 98.38 93 LEU A N 1
ATOM 745 C CA . LEU A 1 93 ? 4.851 4.867 5.650 1.00 98.38 93 LEU A CA 1
ATOM 746 C C . LEU A 1 93 ? 5.026 5.802 6.850 1.00 98.38 93 LEU A C 1
ATOM 748 O O . LEU A 1 93 ? 5.515 5.374 7.894 1.00 98.38 93 LEU A O 1
ATOM 752 N N . GLU A 1 94 ? 4.619 7.055 6.691 1.00 97.19 94 GLU A N 1
ATOM 753 C CA . GLU A 1 94 ? 4.737 8.120 7.697 1.00 97.19 94 GLU A CA 1
ATOM 754 C C . GLU A 1 94 ? 3.364 8.714 8.040 1.00 97.19 94 GLU A C 1
ATOM 756 O O . GLU A 1 94 ? 2.366 8.379 7.397 1.00 97.19 94 GLU A O 1
ATOM 761 N N . ASP A 1 95 ? 3.315 9.528 9.097 1.00 90.81 95 ASP A N 1
ATOM 762 C CA . ASP A 1 95 ? 2.166 10.377 9.457 1.00 90.81 95 ASP A CA 1
ATOM 763 C C . ASP A 1 95 ? 2.068 11.618 8.553 1.00 90.81 95 ASP A C 1
ATOM 765 O O . ASP A 1 95 ? 3.131 12.203 8.240 1.00 90.81 95 ASP A O 1
#

Foldseek 3Di:
DDQQDDDPDPVADWDWDWDDQDPQDIWTWIGAAQKIWIDDPSYTLPPAIAGHPDGRVCRVQWDWDDDRQWIWIDHPPDPIWIWGDPDSRDIDIGD

Radius of gyration: 12.66 Å; chains: 1; bounding box: 26×29×31 Å

Secondary structure (DSSP, 8-state):
-------S-TTS--EEEEEESSSS-EEEEEEETTEEEEEETTEEEEEEEEE-S--GGGTTT-EEEEETTEEEEE-SSS--EEEEEEETTEEEEE-

Sequence (95 aa):
TIFVDEVKNAAKTTRGIPFIFSSEQAYCLEFGDQYIRVYAYGARVGTVEIASPYVEADLFDLAYVQSADQMWISHKDYPLKVLTRTAHTTWILED

pLDDT: mean 96.61, std 3.41, range [72.44, 98.62]